Protein AF-A0AAD5R642-F1 (afdb_monomer_lite)

Foldseek 3Di:
DDPDVVNVVVVVCVVVVVDPCVPDDPVNDPVVVVVVVCVVVVVVVVVVPPVVVVVVVVVVVPDDPCDDPVNVVVVVVVVVVVVVVVVVVVVVVVVVCVVVPPVVVVVVVVVVVVVVVVVVVVVVVVVVVVVVVVVVVVVVVVVVVVVVVVVVVVVVVVVVVVVVVVVVVVD

Organism: Parelaphostrongylus tenuis (NCBI:txid148309)

Sequence (171 aa):
MDESLDDRLTALERMLGIDECSDVKSADFDVDGLMEKMKIVGLDRVMKIPLAKLKSLRSLNNKPETRSLSERLSTIEFCENLIRQRAEMLKEFEERMQVVLQTDKISIAAEQEAQLEALELDIQKGLDEWKRYTLELEEFKMEYFSIVASLQERVEEFDKMVTAIEHDSEA

Structure (mmCIF, N/CA/C/O backbone):
data_AF-A0AAD5R642-F1
#
_entry.id   AF-A0AAD5R642-F1
#
loop_
_atom_site.group_PDB
_atom_site.id
_atom_site.type_symbol
_atom_site.label_atom_id
_atom_site.label_alt_id
_atom_site.label_comp_id
_atom_site.label_asym_id
_atom_site.label_entity_id
_atom_site.label_seq_id
_atom_site.pdbx_PDB_ins_code
_atom_site.Cartn_x
_atom_site.Cartn_y
_atom_site.Cartn_z
_atom_site.occupancy
_atom_site.B_iso_or_equiv
_atom_site.auth_seq_id
_atom_site.auth_comp_id
_atom_site.auth_asym_id
_atom_site.auth_atom_id
_atom_site.pdbx_PDB_model_num
ATOM 1 N N . MET A 1 1 ? -65.324 -3.116 33.129 1.00 47.25 1 MET A N 1
ATOM 2 C CA . MET A 1 1 ? -65.424 -4.076 32.015 1.00 47.25 1 MET A CA 1
ATOM 3 C C . MET A 1 1 ? -64.572 -5.239 32.452 1.00 47.25 1 MET A C 1
ATOM 5 O O . MET A 1 1 ? -63.362 -5.191 32.288 1.00 47.25 1 MET A O 1
ATOM 9 N N . ASP A 1 2 ? -65.198 -6.146 33.193 1.00 45.84 2 ASP A N 1
ATOM 10 C CA . ASP A 1 2 ? -64.554 -7.328 33.747 1.00 45.84 2 ASP A CA 1
ATOM 11 C C . ASP A 1 2 ? -64.194 -8.247 32.578 1.00 45.84 2 ASP A C 1
ATOM 13 O O . ASP A 1 2 ? -65.066 -8.920 32.035 1.00 45.84 2 ASP A O 1
ATOM 17 N N . GLU A 1 3 ? -62.932 -8.226 32.140 1.00 56.44 3 GLU A N 1
ATOM 18 C CA . GLU A 1 3 ? -62.369 -9.372 31.420 1.00 56.44 3 GLU A CA 1
ATOM 19 C C . GLU A 1 3 ? -62.585 -10.574 32.334 1.00 56.44 3 GLU A C 1
ATOM 21 O O . GLU A 1 3 ? -62.080 -10.592 33.466 1.00 56.44 3 GLU A O 1
ATOM 26 N N . SER A 1 4 ? -63.443 -11.500 31.902 1.00 67.81 4 SER A N 1
ATOM 27 C CA . SER A 1 4 ? -63.901 -12.575 32.765 1.00 67.81 4 SER A CA 1
ATOM 28 C C . SER A 1 4 ? -62.682 -13.378 33.212 1.00 67.81 4 SER A C 1
ATOM 30 O O . SER A 1 4 ? -61.708 -13.537 32.472 1.00 67.81 4 SER A O 1
ATOM 32 N N . LEU A 1 5 ? -62.684 -13.839 34.463 1.00 72.19 5 LEU A N 1
ATOM 33 C CA . LEU A 1 5 ? -61.593 -14.666 34.984 1.00 72.19 5 LEU A CA 1
ATOM 34 C C . LEU A 1 5 ? -61.304 -15.858 34.060 1.00 72.19 5 LEU A C 1
ATOM 36 O O . LEU A 1 5 ? -60.142 -16.239 33.946 1.00 72.19 5 LEU A O 1
ATOM 40 N N . ASP A 1 6 ? -62.326 -16.346 33.355 1.00 69.88 6 ASP A N 1
ATOM 41 C CA . ASP A 1 6 ? -62.225 -17.390 32.338 1.00 69.88 6 ASP A CA 1
ATOM 42 C C . ASP A 1 6 ? -61.356 -16.973 31.147 1.00 69.88 6 ASP A C 1
ATOM 44 O O . ASP A 1 6 ? -60.484 -17.737 30.746 1.00 69.88 6 ASP A O 1
ATOM 48 N N . ASP A 1 7 ? -61.481 -15.750 30.626 1.00 77.94 7 ASP A N 1
ATOM 49 C CA . ASP A 1 7 ? -60.668 -15.285 29.490 1.00 77.94 7 ASP A CA 1
ATOM 50 C C . ASP A 1 7 ? -59.175 -15.227 29.849 1.00 77.94 7 ASP A C 1
ATOM 52 O O . ASP A 1 7 ? -58.299 -15.600 29.060 1.00 77.94 7 ASP A O 1
ATOM 56 N N . ARG A 1 8 ? -58.873 -14.805 31.084 1.00 79.19 8 ARG A N 1
ATOM 57 C CA . ARG A 1 8 ? -57.500 -14.783 31.614 1.00 79.19 8 ARG A CA 1
ATOM 58 C C . ARG A 1 8 ? -56.977 -16.185 31.913 1.00 79.19 8 ARG A C 1
ATOM 60 O O . ARG A 1 8 ? -55.787 -16.422 31.700 1.00 79.19 8 ARG A O 1
ATOM 67 N N . LEU A 1 9 ? -57.833 -17.090 32.390 1.00 75.00 9 LEU A N 1
ATOM 68 C CA . LEU A 1 9 ? -57.483 -18.492 32.623 1.00 75.00 9 LEU A CA 1
ATOM 69 C C . LEU A 1 9 ? -57.130 -19.176 31.296 1.00 75.00 9 LEU A C 1
ATOM 71 O O . LEU A 1 9 ? -56.033 -19.709 31.156 1.00 75.00 9 LEU A O 1
ATOM 75 N N . THR A 1 10 ? -57.983 -19.000 30.287 1.00 76.31 10 THR A N 1
ATOM 76 C CA . THR A 1 10 ? -57.832 -19.586 28.949 1.00 76.31 10 THR A CA 1
ATOM 77 C C . THR A 1 10 ? -56.564 -19.074 28.256 1.00 76.31 10 THR A C 1
ATOM 79 O O . THR A 1 10 ? -55.845 -19.818 27.587 1.00 76.31 10 THR A O 1
ATOM 82 N N . ALA A 1 11 ? -56.239 -17.786 28.421 1.00 78.75 11 ALA A N 1
ATOM 83 C CA . ALA A 1 11 ? -55.005 -17.208 27.892 1.00 78.75 11 ALA A CA 1
ATOM 84 C C . ALA A 1 11 ? -53.748 -17.784 28.570 1.00 78.75 11 ALA A C 1
ATOM 86 O O . ALA A 1 11 ? -52.735 -18.013 27.903 1.00 78.75 11 ALA A O 1
ATOM 87 N N . LEU A 1 12 ? -53.808 -18.033 29.881 1.00 75.12 12 LEU A N 1
ATOM 88 C CA . LEU A 1 12 ? -52.722 -18.659 30.638 1.00 75.12 12 LEU A CA 1
ATOM 89 C C . LEU A 1 12 ? -52.531 -20.130 30.258 1.00 75.12 12 LEU A C 1
ATOM 91 O O . LEU A 1 12 ? -51.395 -20.551 30.050 1.00 75.12 12 LEU A O 1
ATOM 95 N N . GLU A 1 13 ? -53.615 -20.887 30.121 1.00 73.81 13 GLU A N 1
ATOM 96 C CA . GLU A 1 13 ? -53.604 -22.305 29.734 1.00 73.81 13 GLU A CA 1
ATOM 97 C C . GLU A 1 13 ? -52.995 -22.493 28.342 1.00 73.81 13 GLU A C 1
ATOM 99 O O . GLU A 1 13 ? -52.078 -23.298 28.155 1.00 73.81 13 GLU A O 1
ATOM 104 N N . ARG A 1 14 ? -53.394 -21.634 27.397 1.00 73.12 14 ARG A N 1
ATOM 105 C CA . ARG A 1 14 ? -52.856 -21.614 26.034 1.00 73.12 14 ARG A CA 1
ATOM 106 C C . ARG A 1 14 ? -51.370 -21.237 25.991 1.00 73.12 14 ARG A C 1
ATOM 108 O O . ARG A 1 14 ? -50.623 -21.807 25.201 1.00 73.12 14 ARG A O 1
ATOM 115 N N . MET A 1 15 ? -50.915 -20.312 26.843 1.00 70.75 15 MET A N 1
ATOM 116 C CA . MET A 1 15 ? -49.487 -19.966 26.958 1.00 70.75 15 MET A CA 1
ATOM 117 C C . MET A 1 15 ? -48.647 -21.077 27.595 1.00 70.75 15 MET A C 1
ATOM 119 O O . MET A 1 15 ? -47.473 -21.221 27.263 1.00 70.75 15 MET A O 1
ATOM 123 N N . LEU A 1 16 ? -49.227 -21.849 28.514 1.00 63.19 16 LEU A N 1
ATOM 124 C CA . LEU A 1 16 ? -48.549 -22.948 29.203 1.00 63.19 16 LEU A CA 1
ATOM 125 C C . LEU A 1 16 ? -48.531 -24.249 28.385 1.00 63.19 16 LEU A C 1
ATOM 127 O O . LEU A 1 16 ? -47.942 -25.229 28.836 1.00 63.19 16 LEU A O 1
ATOM 131 N N . GLY A 1 17 ? -49.145 -24.262 27.195 1.00 54.50 17 GLY A N 1
ATOM 132 C CA . GLY A 1 17 ? -49.245 -25.457 26.353 1.00 54.50 17 GLY A CA 1
ATOM 133 C C . GLY A 1 17 ? -50.081 -26.564 26.994 1.00 54.50 17 GLY A C 1
ATOM 134 O O . GLY A 1 17 ? -49.928 -27.731 26.641 1.00 54.50 17 GLY A O 1
ATOM 135 N N . ILE A 1 18 ? -50.935 -26.199 27.955 1.00 61.19 18 ILE A N 1
ATOM 136 C CA . ILE A 1 18 ? -51.927 -27.091 28.538 1.00 61.19 18 ILE A CA 1
ATOM 137 C C . ILE A 1 18 ? -53.066 -27.100 27.526 1.00 61.19 18 ILE A C 1
ATOM 139 O O . ILE A 1 18 ? -53.999 -26.306 27.606 1.00 61.19 18 ILE A O 1
ATOM 143 N N . ASP A 1 19 ? -52.914 -27.937 26.501 1.00 53.22 19 ASP A N 1
ATOM 144 C CA . ASP A 1 19 ? -54.045 -28.346 25.678 1.00 53.22 19 ASP A CA 1
ATOM 145 C C . ASP A 1 19 ? -55.107 -28.914 26.627 1.00 53.22 19 ASP A C 1
ATOM 147 O O . ASP A 1 19 ? -54.746 -29.522 27.644 1.00 53.22 19 ASP A O 1
ATOM 151 N N . GLU A 1 20 ? -56.390 -28.678 26.353 1.00 53.00 20 GLU A N 1
ATOM 152 C CA . GLU A 1 20 ? -57.501 -29.211 27.146 1.00 53.00 20 GLU A CA 1
ATOM 153 C C . GLU A 1 20 ? -57.513 -30.744 27.024 1.00 53.00 20 GLU A C 1
ATOM 155 O O . GLU A 1 20 ? -58.340 -31.346 26.342 1.00 53.00 20 GLU A O 1
ATOM 160 N N . CYS A 1 21 ? -56.584 -31.405 27.714 1.00 48.03 21 CYS A N 1
ATOM 161 C CA . CYS A 1 21 ? -56.533 -32.834 27.959 1.00 48.03 21 CYS A CA 1
ATOM 162 C C . CYS A 1 21 ? -57.654 -33.182 28.946 1.00 48.03 21 CYS A C 1
ATOM 164 O O . CYS A 1 21 ? -57.422 -33.632 30.066 1.00 48.03 21 CYS A O 1
ATOM 166 N N . SER A 1 22 ? -58.888 -32.954 28.506 1.00 53.94 22 SER A N 1
ATOM 167 C CA . SER A 1 22 ? -60.134 -33.347 29.159 1.00 53.94 22 SER A CA 1
ATOM 168 C C . SER A 1 22 ? -60.291 -34.872 29.257 1.00 53.94 22 SER A C 1
ATOM 170 O O . SER A 1 22 ? -61.183 -35.353 29.954 1.00 53.94 22 SER A O 1
ATOM 172 N N . ASP A 1 23 ? -59.378 -35.631 28.643 1.00 52.12 23 ASP A N 1
ATOM 173 C CA . ASP A 1 23 ? -59.409 -37.091 28.599 1.00 52.12 23 ASP A CA 1
ATOM 174 C C . ASP A 1 23 ? -58.519 -37.793 29.634 1.00 52.12 23 ASP A C 1
ATOM 176 O O . ASP A 1 23 ? -58.642 -39.007 29.796 1.00 52.12 23 ASP A O 1
ATOM 180 N N . VAL A 1 24 ? -57.648 -37.083 30.361 1.00 54.59 24 VAL A N 1
ATOM 181 C CA . VAL A 1 24 ? -56.742 -37.744 31.317 1.00 54.59 24 VAL A CA 1
ATOM 182 C C . VAL A 1 24 ? -57.423 -37.857 32.676 1.00 54.59 24 VAL A C 1
ATOM 184 O O . VAL A 1 24 ? -57.554 -36.888 33.428 1.00 54.59 24 VAL A O 1
ATOM 187 N N . LYS A 1 25 ? -57.872 -39.065 33.009 1.00 59.00 25 LYS A N 1
ATOM 188 C CA . LYS A 1 25 ? -58.449 -39.369 34.319 1.00 59.00 25 LYS A CA 1
ATOM 189 C C . LYS A 1 25 ? -57.316 -39.473 35.334 1.00 59.00 25 LYS A C 1
ATOM 191 O O . LYS A 1 25 ? -56.201 -39.869 35.018 1.00 59.00 25 LYS A O 1
ATOM 196 N N . SER A 1 26 ? -57.603 -39.202 36.605 1.00 57.19 26 SER A N 1
ATOM 197 C CA . SER A 1 26 ? -56.633 -39.401 37.696 1.00 57.19 26 SER A CA 1
ATOM 198 C C . SER A 1 26 ? -56.096 -40.839 37.789 1.00 57.19 26 SER A C 1
ATOM 200 O O . SER A 1 26 ? -55.039 -41.051 38.371 1.00 57.19 26 SER A O 1
ATOM 202 N N . ALA A 1 27 ? -56.798 -41.808 37.191 1.00 62.00 27 ALA A N 1
ATOM 203 C CA . ALA A 1 27 ? -56.370 -43.199 37.059 1.00 62.00 27 ALA A CA 1
ATOM 204 C C . ALA A 1 27 ? -55.251 -43.422 36.021 1.00 62.00 27 ALA A C 1
ATOM 206 O O . ALA A 1 27 ? -54.577 -44.445 36.084 1.00 62.00 27 ALA A O 1
ATOM 207 N N . ASP A 1 28 ? -55.042 -42.484 35.094 1.00 63.75 28 ASP A N 1
ATOM 208 C CA . ASP A 1 28 ? -54.000 -42.570 34.062 1.00 63.75 28 ASP A CA 1
ATOM 209 C C . ASP A 1 28 ? -52.634 -42.086 34.582 1.00 63.75 28 ASP A C 1
ATOM 211 O O . ASP A 1 28 ? -51.596 -42.310 33.956 1.00 63.75 28 ASP A O 1
ATOM 215 N N . PHE A 1 29 ? -52.613 -41.442 35.755 1.00 60.94 29 PHE A N 1
ATOM 216 C CA . PHE A 1 29 ? -51.392 -41.039 36.441 1.00 60.94 29 PHE A CA 1
ATOM 217 C C . PHE A 1 29 ? -50.947 -42.131 37.418 1.00 60.94 29 PHE A C 1
ATOM 219 O O . PHE A 1 29 ? -51.470 -42.249 38.525 1.00 60.94 29 PHE A O 1
ATOM 226 N N . ASP A 1 30 ? -49.923 -42.893 37.036 1.00 72.44 30 ASP A N 1
ATOM 227 C CA . ASP A 1 30 ? -49.215 -43.811 37.934 1.00 72.44 30 ASP A CA 1
ATOM 228 C C . ASP A 1 30 ? -48.316 -43.023 38.907 1.00 72.44 30 ASP A C 1
ATOM 230 O O . ASP A 1 30 ? -47.097 -42.896 38.742 1.00 72.44 30 ASP A O 1
ATOM 234 N N . VAL A 1 31 ? -48.958 -42.408 39.904 1.00 69.31 31 VAL A N 1
ATOM 235 C CA . VAL A 1 31 ? -48.299 -41.607 40.945 1.00 69.31 31 VAL A CA 1
ATOM 236 C C . VAL A 1 31 ? -47.345 -42.473 41.770 1.00 69.31 31 VAL A C 1
ATOM 238 O O . VAL A 1 31 ? -46.264 -42.009 42.139 1.00 69.31 31 VAL A O 1
ATOM 241 N N . ASP A 1 32 ? -47.697 -43.738 42.002 1.00 72.69 32 ASP A N 1
ATOM 242 C CA . ASP A 1 32 ? -46.869 -44.682 42.749 1.00 72.69 32 ASP A CA 1
ATOM 243 C C . ASP A 1 32 ? -45.603 -45.054 41.964 1.00 72.69 32 ASP A C 1
ATOM 245 O O . ASP A 1 32 ? -44.499 -44.976 42.509 1.00 72.69 32 ASP A O 1
ATOM 249 N N . GLY A 1 33 ? -45.715 -45.336 40.663 1.00 76.31 33 GLY A N 1
ATOM 250 C CA . GLY A 1 33 ? -44.565 -45.580 39.790 1.00 76.31 33 GLY A CA 1
ATOM 251 C C . GLY A 1 33 ? -43.668 -44.354 39.606 1.00 76.31 33 GLY A C 1
ATOM 252 O O . GLY A 1 33 ? -42.440 -44.482 39.528 1.00 76.31 33 GLY A O 1
ATOM 253 N N . LEU A 1 34 ? -44.239 -43.144 39.597 1.00 72.94 34 LEU A N 1
ATOM 254 C CA . LEU A 1 34 ? -43.462 -41.904 39.614 1.00 72.94 34 LEU A CA 1
ATOM 255 C C . LEU A 1 34 ? -42.723 -41.726 40.949 1.00 72.94 34 LEU A C 1
ATOM 257 O O . LEU A 1 34 ? -41.539 -41.381 40.948 1.00 72.94 34 LEU A O 1
ATOM 261 N N . MET A 1 35 ? -43.376 -42.006 42.081 1.00 69.69 35 MET A N 1
ATOM 262 C CA . MET A 1 35 ? -42.735 -41.969 43.397 1.00 69.69 35 MET A CA 1
ATOM 263 C C . MET A 1 35 ? -41.597 -42.988 43.515 1.00 69.69 35 MET A C 1
ATOM 265 O O . MET A 1 35 ? -40.536 -42.648 44.042 1.00 69.69 35 MET A O 1
ATOM 269 N N . GLU A 1 36 ? -41.783 -44.206 43.007 1.00 77.44 36 GLU A N 1
ATOM 270 C CA . GLU A 1 36 ? -40.758 -45.254 42.974 1.00 77.44 36 GLU A CA 1
ATOM 271 C C . GLU A 1 36 ? -39.536 -44.784 42.166 1.00 77.44 36 GLU A C 1
ATOM 273 O O . GLU A 1 36 ? -38.404 -44.806 42.655 1.00 77.44 36 GLU A O 1
ATOM 278 N N . LYS A 1 37 ? -39.761 -44.241 40.960 1.00 77.06 37 LYS A N 1
ATOM 279 C CA . LYS A 1 37 ? -38.696 -43.685 40.108 1.00 77.06 37 LYS A CA 1
ATOM 280 C C . LYS A 1 37 ? -37.971 -42.520 40.776 1.00 77.06 37 LYS A C 1
ATOM 282 O O . LYS A 1 37 ? -36.744 -42.459 40.736 1.00 77.06 37 LYS A O 1
ATOM 287 N N . MET A 1 38 ? -38.691 -41.612 41.432 1.00 72.00 38 MET A N 1
ATOM 288 C CA . MET A 1 38 ? -38.074 -40.486 42.140 1.00 72.00 38 MET A CA 1
ATOM 289 C C . MET A 1 38 ? -37.257 -40.941 43.358 1.00 72.00 38 MET A C 1
ATOM 291 O O . MET A 1 38 ? -36.200 -40.363 43.625 1.00 72.00 38 MET A O 1
ATOM 295 N N . LYS A 1 39 ? -37.678 -42.002 44.063 1.00 75.38 39 LYS A N 1
ATOM 296 C CA . LYS A 1 39 ? -36.875 -42.633 45.124 1.00 75.38 39 LYS A CA 1
ATOM 297 C C . LYS A 1 39 ? -35.599 -43.264 44.570 1.00 75.38 39 LYS A C 1
ATOM 299 O O . LYS A 1 39 ? -34.534 -43.034 45.140 1.00 75.38 39 LYS A O 1
ATOM 304 N N . ILE A 1 40 ? -35.684 -43.985 43.448 1.00 77.75 40 ILE A N 1
ATOM 305 C CA . ILE A 1 40 ? -34.527 -44.603 42.775 1.00 77.75 40 ILE A CA 1
ATOM 306 C C . ILE A 1 40 ? -33.496 -43.544 42.354 1.00 77.75 40 ILE A C 1
ATOM 308 O O . ILE A 1 40 ? -32.298 -43.748 42.520 1.00 77.75 40 ILE A O 1
ATOM 312 N N . VAL A 1 41 ? -33.951 -42.382 41.876 1.00 78.94 41 VAL A N 1
ATOM 313 C CA . VAL A 1 41 ? -33.083 -41.262 41.457 1.00 78.94 41 VAL A CA 1
ATOM 314 C C . VAL A 1 41 ? -32.543 -40.454 42.659 1.00 78.94 41 VAL A C 1
ATOM 316 O O . VAL A 1 41 ? -31.819 -39.476 42.495 1.00 78.94 41 VAL A O 1
ATOM 319 N N . GLY A 1 42 ? -32.851 -40.857 43.899 1.00 72.69 42 GLY A N 1
ATOM 320 C CA . GLY A 1 42 ? -32.342 -40.212 45.115 1.00 72.69 42 GLY A CA 1
ATOM 321 C C . GLY A 1 42 ? -33.046 -38.897 45.473 1.00 72.69 42 GLY A C 1
ATOM 322 O O . GLY A 1 42 ? -32.587 -38.165 46.353 1.00 72.69 42 GLY A O 1
ATOM 323 N N . LEU A 1 43 ? -34.187 -38.602 44.840 1.00 69.62 43 LEU A N 1
ATOM 324 C CA . LEU A 1 43 ? -34.988 -37.393 45.074 1.00 69.62 43 LEU A CA 1
ATOM 325 C C . LEU A 1 43 ? -35.942 -37.521 46.274 1.00 69.62 43 LEU A C 1
ATOM 327 O O . LEU A 1 43 ? -36.724 -36.612 46.545 1.00 69.62 43 LEU A O 1
ATOM 331 N N . ASP A 1 44 ? -35.836 -38.597 47.058 1.00 67.44 44 ASP A N 1
ATOM 332 C CA . ASP A 1 44 ? -36.633 -38.834 48.273 1.00 67.44 44 ASP A CA 1
ATOM 333 C C . ASP A 1 44 ? -36.527 -37.677 49.291 1.00 67.44 44 ASP A C 1
ATOM 335 O O . ASP A 1 44 ? -37.478 -37.345 50.000 1.00 67.44 44 ASP A O 1
ATOM 339 N N . ARG A 1 45 ? -35.381 -36.979 49.322 1.00 66.38 45 ARG A N 1
ATOM 340 C CA . ARG A 1 45 ? -35.202 -35.778 50.155 1.00 66.38 45 ARG A CA 1
ATOM 341 C C . ARG A 1 45 ? -36.056 -34.595 49.709 1.00 66.38 45 ARG A C 1
ATOM 343 O O . ARG A 1 45 ? -36.469 -33.833 50.575 1.00 66.38 45 ARG A O 1
ATOM 350 N N . VAL A 1 46 ? -36.326 -34.443 48.411 1.00 65.75 46 VAL A N 1
ATOM 351 C CA . VAL A 1 46 ? -37.124 -33.332 47.860 1.00 65.75 46 VAL A CA 1
ATOM 352 C C . VAL A 1 46 ? -38.584 -33.456 48.302 1.00 65.75 46 VAL A C 1
ATOM 354 O O . VAL A 1 46 ? -39.184 -32.465 48.709 1.00 65.75 46 VAL A O 1
ATOM 357 N N . MET A 1 47 ? -39.112 -34.683 48.352 1.00 64.50 47 MET A N 1
ATOM 358 C CA . MET A 1 47 ? -40.472 -34.974 48.832 1.00 64.50 47 MET A CA 1
ATOM 359 C C . MET A 1 47 ? -40.639 -34.801 50.349 1.00 64.50 47 MET A C 1
ATOM 361 O O . MET A 1 47 ? -41.747 -34.612 50.843 1.00 64.50 47 MET A O 1
ATOM 365 N N . LYS A 1 48 ? -39.535 -34.834 51.104 1.00 72.94 48 LYS A N 1
ATOM 366 C CA . LYS A 1 48 ? -39.515 -34.611 52.558 1.00 72.94 48 LYS A CA 1
ATOM 367 C C . LYS A 1 48 ? -39.384 -33.141 52.941 1.00 72.94 48 LYS A C 1
ATOM 369 O O . LYS A 1 48 ? -39.412 -32.834 54.134 1.00 72.94 48 LYS A O 1
ATOM 374 N N . ILE A 1 49 ? -39.216 -32.228 51.980 1.00 70.19 49 ILE A N 1
ATOM 375 C CA . ILE A 1 49 ? -39.138 -30.795 52.270 1.00 70.19 49 ILE A CA 1
ATOM 376 C C . ILE A 1 49 ? -40.548 -30.312 52.626 1.00 70.19 49 ILE A C 1
ATOM 378 O O . ILE A 1 49 ? -41.423 -30.289 51.761 1.00 70.19 49 ILE A O 1
ATOM 382 N N . PRO A 1 50 ? -40.801 -29.879 53.875 1.00 75.69 50 PRO A N 1
ATOM 383 C CA . PRO A 1 50 ? -42.111 -29.372 54.242 1.00 75.69 50 PRO A CA 1
ATOM 384 C C . PRO A 1 50 ? -42.451 -28.154 53.382 1.00 75.69 50 PRO A C 1
ATOM 386 O O . PRO A 1 50 ? -41.651 -27.218 53.287 1.00 75.69 50 PRO A O 1
ATOM 389 N N . LEU A 1 51 ? -43.659 -28.121 52.815 1.00 67.62 51 LEU A N 1
ATOM 390 C CA . LEU A 1 51 ? -44.142 -27.002 51.992 1.00 67.62 51 LEU A CA 1
ATOM 391 C C . LEU A 1 51 ? -44.032 -25.647 52.715 1.00 67.62 51 LEU A C 1
ATOM 393 O O . LEU A 1 51 ? -43.814 -24.616 52.081 1.00 67.62 51 LEU A O 1
ATOM 397 N N . ALA A 1 52 ? -44.106 -25.644 54.049 1.00 72.19 52 ALA A N 1
ATOM 398 C CA . ALA A 1 52 ? -43.856 -24.468 54.880 1.00 72.19 52 ALA A CA 1
ATOM 399 C C . ALA A 1 52 ? -42.433 -23.894 54.704 1.00 72.19 52 ALA A C 1
ATOM 401 O O . ALA A 1 52 ? -42.271 -22.677 54.606 1.00 72.19 52 ALA A O 1
ATOM 402 N N . LYS A 1 53 ? -41.405 -24.750 54.590 1.00 70.38 53 LYS A N 1
ATOM 403 C CA . LYS A 1 53 ? -40.016 -24.322 54.350 1.00 70.38 53 LYS A CA 1
ATOM 404 C C . LYS A 1 53 ? -39.838 -23.767 52.935 1.00 70.38 53 LYS A C 1
ATOM 406 O O . LYS A 1 53 ? -39.210 -22.725 52.769 1.00 70.38 53 LYS A O 1
ATOM 411 N N . LEU A 1 54 ? -40.472 -24.376 51.932 1.00 68.94 54 LEU A N 1
ATOM 412 C CA . LEU A 1 54 ? -40.487 -23.845 50.560 1.00 68.94 54 LEU A CA 1
ATOM 413 C C . LEU A 1 54 ? -41.179 -22.475 50.475 1.00 68.94 54 LEU A C 1
ATOM 415 O O . LEU A 1 54 ? -40.668 -21.561 49.828 1.00 68.94 54 LEU A O 1
ATOM 419 N N . LYS A 1 55 ? -42.294 -22.284 51.193 1.00 70.56 55 LYS A N 1
ATOM 420 C CA . LYS A 1 55 ? -42.957 -20.973 51.300 1.00 70.56 55 LYS A CA 1
ATOM 421 C C . LYS A 1 55 ? -42.072 -19.926 51.987 1.00 70.56 55 LYS A C 1
ATOM 423 O O . LYS A 1 55 ? -42.044 -18.783 51.537 1.00 70.56 55 LYS A O 1
ATOM 428 N N . SER A 1 56 ? -41.299 -20.304 53.010 1.00 67.06 56 SER A N 1
ATOM 429 C CA . SER A 1 56 ? -40.342 -19.383 53.645 1.00 67.06 56 SER A CA 1
ATOM 430 C C . SER A 1 56 ? -39.179 -18.983 52.723 1.00 67.06 56 SER A C 1
ATOM 432 O O . SER A 1 56 ? -38.747 -17.834 52.763 1.00 67.06 56 SER A O 1
ATOM 434 N N . LEU A 1 57 ? -38.736 -19.862 51.817 1.00 65.25 57 LEU A N 1
ATOM 435 C CA . LEU A 1 57 ? -37.705 -19.535 50.821 1.00 65.25 57 LEU A CA 1
ATOM 436 C C . LEU A 1 57 ? -38.193 -18.501 49.796 1.00 65.25 57 LEU A C 1
ATOM 438 O O . LEU A 1 57 ? -37.456 -17.578 49.454 1.00 65.25 57 LEU A O 1
ATOM 442 N N . ARG A 1 58 ? -39.464 -18.572 49.378 1.00 61.56 58 ARG A N 1
ATOM 443 C CA . ARG A 1 58 ? -40.077 -17.549 48.508 1.00 61.56 58 ARG A CA 1
ATOM 444 C C . ARG A 1 58 ? -40.046 -16.154 49.150 1.00 61.56 58 ARG A C 1
ATOM 446 O O . ARG A 1 58 ? -39.868 -15.164 48.451 1.00 61.56 58 ARG A O 1
ATOM 453 N N . SER A 1 59 ? -40.162 -16.072 50.478 1.00 61.50 59 SER A N 1
ATOM 454 C CA . SER A 1 59 ? -40.075 -14.800 51.210 1.00 61.50 59 SER A CA 1
ATOM 455 C C . SER A 1 59 ? -38.654 -14.228 51.316 1.00 61.50 59 SER A C 1
ATOM 457 O O . SER A 1 59 ? -38.506 -13.044 51.607 1.00 61.50 59 SER A O 1
ATOM 459 N N . LEU A 1 60 ? -37.615 -15.037 51.073 1.00 60.03 60 LEU A N 1
ATOM 460 C CA . LEU A 1 60 ? -36.219 -14.587 51.043 1.00 60.03 60 LEU A CA 1
ATOM 461 C C . LEU A 1 60 ? -35.842 -14.002 49.680 1.00 60.03 60 LEU A C 1
ATOM 463 O O . LEU A 1 60 ? -35.160 -12.987 49.637 1.00 60.03 60 LEU A O 1
ATOM 467 N N . ASN A 1 61 ? -36.349 -14.580 48.587 1.00 58.50 61 ASN A N 1
ATOM 468 C CA . ASN A 1 61 ? -36.068 -14.104 47.227 1.00 58.50 61 ASN A CA 1
ATOM 469 C C . ASN A 1 61 ? -36.734 -12.749 46.905 1.00 58.50 61 ASN A C 1
ATOM 471 O O . ASN A 1 61 ? -36.309 -12.044 45.999 1.00 58.50 61 ASN A O 1
ATOM 475 N N . ASN A 1 62 ? -37.776 -12.383 47.660 1.00 59.69 62 ASN A N 1
ATOM 476 C CA . ASN A 1 62 ? -38.517 -11.127 47.496 1.00 59.69 62 ASN A CA 1
ATOM 477 C C . ASN A 1 62 ? -38.042 -10.009 48.440 1.00 59.69 62 ASN A C 1
ATOM 479 O O . ASN A 1 62 ? -38.640 -8.932 48.456 1.00 59.69 62 ASN A O 1
ATOM 483 N N . LYS A 1 63 ? -37.012 -10.245 49.264 1.00 58.47 63 LYS A N 1
ATOM 484 C CA . LYS A 1 63 ? -36.418 -9.176 50.071 1.00 58.47 63 LYS A CA 1
ATOM 485 C C . LYS A 1 63 ? -35.411 -8.421 49.201 1.00 58.47 63 LYS A C 1
ATOM 487 O O . LYS A 1 63 ? -34.524 -9.068 48.649 1.00 58.47 63 LYS A O 1
ATOM 492 N N . PRO A 1 64 ? -35.508 -7.084 49.078 1.00 61.72 64 PRO A N 1
ATOM 493 C CA . PRO A 1 64 ? -34.442 -6.318 48.445 1.00 61.72 64 PRO A CA 1
ATOM 494 C C . PRO A 1 64 ? -33.144 -6.599 49.203 1.00 61.72 64 PRO A C 1
ATOM 496 O O . PRO A 1 64 ? -33.170 -6.644 50.435 1.00 61.72 64 PRO A O 1
ATOM 499 N N . GLU A 1 65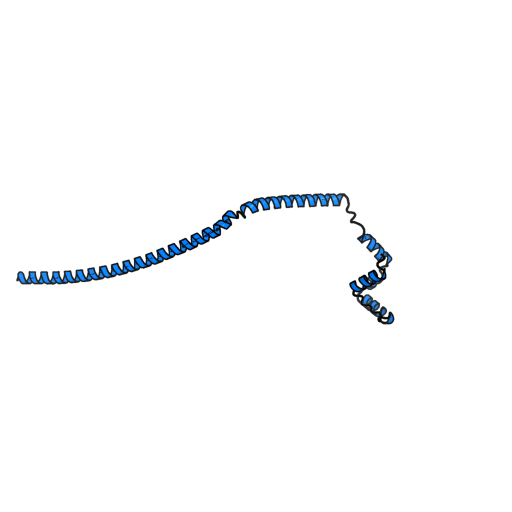 ? -32.035 -6.810 48.488 1.00 62.78 65 GLU A N 1
ATOM 500 C CA . GLU A 1 65 ? -30.722 -7.003 49.108 1.00 62.78 65 GLU A CA 1
ATOM 501 C C . GLU A 1 65 ? -30.471 -5.867 50.109 1.00 62.78 65 GLU A C 1
ATOM 503 O O . GLU A 1 65 ? -30.207 -4.713 49.748 1.00 62.78 65 GLU A O 1
ATOM 508 N N . THR A 1 66 ? -30.574 -6.181 51.398 1.00 62.25 66 THR A N 1
ATOM 509 C CA . THR A 1 66 ? -30.209 -5.273 52.480 1.00 62.25 66 THR A CA 1
ATOM 510 C C . THR A 1 66 ? -28.693 -5.264 52.578 1.00 62.25 66 THR A C 1
ATOM 512 O O . THR A 1 66 ? -28.121 -5.792 53.526 1.00 62.25 66 THR A O 1
ATOM 515 N N . ARG A 1 67 ? -28.040 -4.703 51.555 1.00 64.25 67 ARG A N 1
ATOM 516 C CA . ARG A 1 67 ? -26.621 -4.360 51.619 1.00 64.25 67 ARG A CA 1
ATOM 517 C C . ARG A 1 67 ? -26.432 -3.357 52.740 1.00 64.25 67 ARG A C 1
ATOM 519 O O . ARG A 1 67 ? -27.221 -2.410 52.857 1.00 64.25 67 ARG A O 1
ATOM 526 N N . SER A 1 68 ? -25.409 -3.569 53.552 1.00 80.31 68 SER A N 1
ATOM 527 C CA . SER A 1 68 ? -25.072 -2.632 54.615 1.00 80.31 68 SER A CA 1
ATOM 528 C C . SER A 1 68 ? -24.719 -1.263 54.016 1.00 80.31 68 SER A C 1
ATOM 530 O O . SER A 1 68 ? -24.320 -1.146 52.855 1.00 80.31 68 SER A O 1
ATOM 532 N N . LEU A 1 69 ? -24.869 -0.195 54.803 1.00 83.00 69 LEU A N 1
ATOM 533 C CA . LEU A 1 69 ? -24.523 1.164 54.363 1.00 83.00 69 LEU A CA 1
ATOM 534 C C . LEU A 1 69 ? -23.047 1.251 53.922 1.00 83.00 69 LEU A C 1
ATOM 536 O O . LEU A 1 69 ? -22.735 1.925 52.946 1.00 83.00 69 LEU A O 1
ATOM 540 N N . SER A 1 70 ? -22.170 0.489 54.583 1.00 86.69 70 SER A N 1
ATOM 541 C CA . SER A 1 70 ? -20.747 0.374 54.248 1.00 86.69 70 SER A CA 1
ATOM 542 C C . SER A 1 70 ? -20.505 -0.288 52.886 1.00 86.69 70 SER A C 1
ATOM 544 O O . SER A 1 70 ? -19.719 0.232 52.101 1.00 86.69 70 SER A O 1
ATOM 546 N N . GLU A 1 71 ? -21.217 -1.370 52.557 1.00 85.00 71 GLU A N 1
ATOM 547 C CA . GLU A 1 71 ? -21.113 -2.031 51.243 1.00 85.00 71 GLU A CA 1
ATOM 548 C C . GLU A 1 71 ? -21.644 -1.155 50.104 1.00 85.00 71 GLU A C 1
ATOM 550 O O . GLU A 1 71 ? -21.149 -1.199 48.978 1.00 85.00 71 GLU A O 1
ATOM 555 N N . ARG A 1 72 ? -22.672 -0.345 50.377 1.00 85.75 72 ARG A N 1
ATOM 556 C CA . ARG A 1 72 ? -23.184 0.616 49.393 1.00 85.75 72 ARG A CA 1
ATOM 557 C C . ARG A 1 72 ? -22.168 1.721 49.127 1.00 85.75 72 ARG A C 1
ATOM 559 O O . ARG A 1 72 ? -21.947 2.045 47.966 1.00 85.75 72 ARG A O 1
ATOM 566 N N . LEU A 1 73 ? -21.534 2.252 50.173 1.00 89.69 73 LEU A N 1
ATOM 567 C CA . LEU A 1 73 ? -20.482 3.262 50.043 1.00 89.69 73 LEU A CA 1
ATOM 568 C C . LEU A 1 73 ? -19.271 2.723 49.272 1.00 89.69 73 LEU A C 1
ATOM 570 O O . LEU A 1 73 ? -18.846 3.362 48.315 1.00 89.69 73 LEU A O 1
ATOM 574 N N . SER A 1 74 ? -18.796 1.514 49.586 1.00 90.50 74 SER A N 1
ATOM 575 C CA . SER A 1 74 ? -17.674 0.910 48.853 1.00 90.50 74 SER A CA 1
ATOM 576 C C . SER A 1 74 ? -18.007 0.632 47.383 1.00 90.50 74 SER A C 1
ATOM 578 O O . SER A 1 74 ? -17.165 0.812 46.505 1.00 90.50 74 SER A O 1
ATOM 580 N N . THR A 1 75 ? -19.253 0.245 47.086 1.00 89.56 75 THR A N 1
ATOM 581 C CA . THR A 1 75 ? -19.717 0.079 45.700 1.00 89.56 75 THR A CA 1
ATOM 582 C C . THR A 1 75 ? -19.728 1.418 44.959 1.00 89.56 75 THR A C 1
ATOM 584 O O . THR A 1 75 ? -19.331 1.474 43.798 1.00 89.56 75 THR A O 1
ATOM 587 N N . ILE A 1 76 ? -20.158 2.499 45.616 1.00 91.62 76 ILE A N 1
ATOM 588 C CA . ILE A 1 76 ? -20.174 3.844 45.025 1.00 91.62 76 ILE A CA 1
ATOM 589 C C . ILE A 1 76 ? -18.750 4.317 44.726 1.00 91.62 76 ILE A C 1
ATOM 591 O O . ILE A 1 76 ? -18.500 4.751 43.607 1.00 91.62 76 ILE A O 1
ATOM 595 N N . GLU A 1 77 ? -17.812 4.167 45.663 1.00 94.19 77 GLU A N 1
ATOM 596 C CA . GLU A 1 77 ? -16.398 4.520 45.460 1.00 94.19 77 GLU A CA 1
ATOM 597 C C . GLU A 1 77 ? -15.765 3.712 44.317 1.00 94.19 77 GLU A C 1
ATOM 599 O O . GLU A 1 77 ? -15.040 4.248 43.475 1.00 94.19 77 GLU A O 1
ATOM 604 N N . PHE A 1 78 ? -16.074 2.414 44.233 1.00 94.94 78 PHE A N 1
ATOM 605 C CA . PHE A 1 78 ? -15.639 1.576 43.118 1.00 94.94 78 PHE A CA 1
ATOM 606 C C . PHE A 1 78 ? -16.195 2.077 41.778 1.00 94.94 78 PHE A C 1
ATOM 608 O O . PHE A 1 78 ? -15.448 2.225 40.808 1.00 94.94 78 PHE A O 1
ATOM 615 N N . CYS A 1 79 ? -17.496 2.369 41.718 1.00 95.38 79 CYS A N 1
ATOM 616 C CA . CYS A 1 79 ? -18.134 2.896 40.516 1.00 95.38 79 CYS A CA 1
ATOM 617 C C . CYS A 1 79 ? -17.587 4.275 40.127 1.00 95.38 79 CYS A C 1
ATOM 619 O O . CYS A 1 79 ? -17.377 4.524 38.943 1.00 95.38 79 CYS A O 1
ATOM 621 N N . GLU A 1 80 ? -17.314 5.151 41.093 1.00 96.12 80 GLU A N 1
ATOM 622 C CA . GLU A 1 80 ? -16.702 6.460 40.863 1.00 96.12 80 GLU A CA 1
ATOM 623 C C . GLU A 1 80 ? -15.318 6.319 40.220 1.00 96.12 80 GLU A C 1
ATOM 625 O O . GLU A 1 80 ? -15.039 6.946 39.196 1.00 96.12 80 GLU A O 1
ATOM 630 N N . ASN A 1 81 ? -14.472 5.441 40.766 1.00 96.19 81 ASN A N 1
ATOM 631 C CA . ASN A 1 81 ? -13.151 5.165 40.206 1.00 96.19 81 ASN A CA 1
ATOM 632 C C . ASN A 1 81 ? -13.242 4.605 38.783 1.00 96.19 81 ASN A C 1
ATOM 634 O O . ASN A 1 81 ? -12.489 5.027 37.904 1.00 96.19 81 ASN A O 1
ATOM 638 N N . LEU A 1 82 ? -14.200 3.710 38.531 1.00 96.44 82 LEU A N 1
ATOM 639 C CA . LEU A 1 82 ? -14.433 3.157 37.200 1.00 96.44 82 LEU A CA 1
ATOM 640 C C . LEU A 1 82 ? -14.886 4.235 36.202 1.00 96.44 82 LEU A C 1
ATOM 642 O O . LEU A 1 82 ? -14.431 4.249 35.059 1.00 96.44 82 LEU A O 1
ATOM 646 N N . ILE A 1 83 ? -15.771 5.144 36.621 1.00 97.12 83 ILE A N 1
ATOM 647 C CA . ILE A 1 83 ? -16.227 6.267 35.792 1.00 97.12 83 ILE A CA 1
ATOM 648 C C . ILE A 1 83 ? 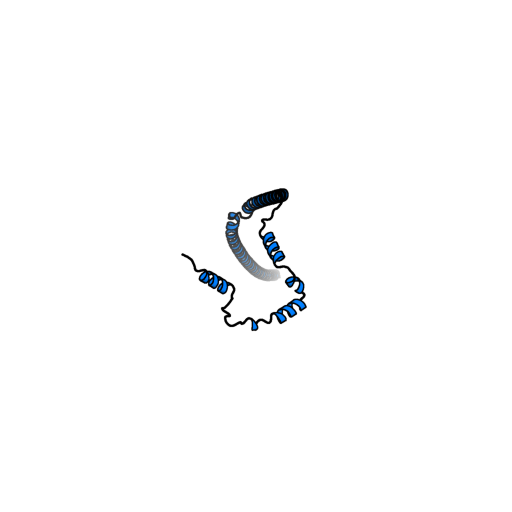-15.057 7.201 35.478 1.00 97.12 83 ILE A C 1
ATOM 650 O O . ILE A 1 83 ? -14.897 7.592 34.324 1.00 97.12 83 ILE A O 1
ATOM 654 N N . ARG A 1 84 ? -14.208 7.508 36.466 1.00 96.88 84 ARG A N 1
ATOM 655 C CA . ARG A 1 84 ? -13.020 8.351 36.279 1.00 96.88 84 ARG A CA 1
ATOM 656 C C . ARG A 1 84 ? -12.049 7.746 35.263 1.00 96.88 84 ARG A C 1
ATOM 658 O O . ARG A 1 84 ? -11.684 8.425 34.309 1.00 96.88 84 ARG A O 1
ATOM 665 N N . GLN A 1 85 ? -11.723 6.459 35.401 1.00 96.75 85 GLN A N 1
ATOM 666 C CA . GLN A 1 85 ? -10.866 5.750 34.440 1.00 96.75 85 GLN A CA 1
ATOM 667 C C . GLN A 1 85 ? -11.465 5.741 33.029 1.00 96.75 85 GLN A C 1
ATOM 669 O O . GLN A 1 85 ? -10.766 5.959 32.043 1.00 96.75 85 GLN A O 1
ATOM 674 N N . ARG A 1 86 ? -12.778 5.512 32.908 1.00 96.25 86 ARG A N 1
ATOM 675 C CA . ARG A 1 86 ? -13.462 5.547 31.607 1.00 96.25 86 ARG A CA 1
ATOM 676 C C . ARG A 1 86 ? -13.453 6.939 30.982 1.00 96.25 86 ARG A C 1
ATOM 678 O O . ARG A 1 86 ? -13.295 7.038 29.770 1.00 96.25 86 ARG A O 1
ATOM 685 N N . ALA A 1 87 ? -13.599 7.991 31.783 1.00 96.38 87 ALA A N 1
ATOM 686 C CA . ALA A 1 87 ? -13.524 9.366 31.305 1.00 96.38 87 ALA A CA 1
ATOM 687 C C . ALA A 1 87 ? -12.120 9.715 30.784 1.00 96.38 87 ALA A C 1
ATOM 689 O O . ALA A 1 87 ? -12.008 10.336 29.730 1.00 96.38 87 ALA A O 1
ATOM 690 N N . GLU A 1 88 ? -11.059 9.269 31.464 1.00 96.38 88 GLU A N 1
ATOM 691 C CA . GLU A 1 88 ? -9.677 9.425 30.983 1.00 96.38 88 GLU A CA 1
ATOM 692 C C . GLU A 1 88 ? -9.448 8.690 29.659 1.00 96.38 88 GLU A C 1
ATOM 694 O O . GLU A 1 88 ? -8.968 9.295 28.703 1.00 96.38 88 GLU A O 1
ATOM 699 N N . MET A 1 89 ? -9.875 7.427 29.551 1.00 95.88 89 MET A N 1
ATOM 700 C CA . MET A 1 89 ? -9.753 6.666 28.299 1.00 95.88 89 MET A CA 1
ATOM 701 C C . MET A 1 89 ? -10.522 7.307 27.138 1.00 95.88 89 MET A C 1
ATOM 703 O O . MET A 1 89 ? -10.029 7.323 26.014 1.00 95.88 89 MET A O 1
ATOM 707 N N . LEU A 1 90 ? -11.720 7.845 27.391 1.00 95.38 90 LEU A N 1
ATOM 708 C CA . LEU A 1 90 ? -12.496 8.558 26.371 1.00 95.38 90 LEU A CA 1
ATOM 709 C C . LEU A 1 90 ? -11.800 9.844 25.924 1.00 95.38 90 LEU A C 1
ATOM 711 O O . LEU A 1 90 ? -11.814 10.161 24.738 1.00 95.38 90 LEU A O 1
ATOM 715 N N . LYS A 1 91 ? -11.161 10.557 26.854 1.00 94.69 91 LYS A N 1
ATOM 716 C CA . LYS A 1 91 ? -10.380 11.750 26.532 1.00 94.69 91 LYS A CA 1
ATOM 717 C C . LYS A 1 91 ? -9.176 11.408 25.650 1.00 94.69 91 LYS A C 1
ATOM 719 O O . LYS A 1 91 ? -8.984 12.048 24.623 1.00 94.69 91 LYS A O 1
ATOM 724 N N . GLU A 1 92 ? -8.413 10.372 26.002 1.00 91.50 92 GLU A N 1
ATOM 725 C CA . GLU A 1 92 ? -7.297 9.899 25.170 1.00 91.50 92 GLU A CA 1
ATOM 726 C C . GLU A 1 92 ? -7.763 9.421 23.791 1.00 91.50 92 GLU A C 1
ATOM 728 O O . GLU A 1 92 ? -7.081 9.643 22.788 1.00 91.50 92 GLU A O 1
ATOM 733 N N . PHE A 1 93 ? -8.913 8.744 23.733 1.00 90.31 93 PHE A N 1
ATOM 734 C CA . PHE A 1 93 ? -9.497 8.293 22.478 1.00 90.31 93 PHE A CA 1
ATOM 735 C C . PHE A 1 93 ? -9.826 9.477 21.566 1.00 90.31 93 PHE A C 1
ATOM 737 O O . PHE A 1 93 ? -9.419 9.461 20.409 1.00 90.31 93 PHE A O 1
ATOM 744 N N . GLU A 1 94 ? -10.485 10.514 22.088 1.00 86.75 94 GLU A N 1
ATOM 745 C CA . GLU A 1 94 ? -10.815 11.730 21.334 1.00 86.75 94 GLU A CA 1
ATOM 746 C C . GLU A 1 94 ? -9.550 12.430 20.808 1.00 86.75 94 GLU A C 1
ATOM 748 O O . GLU A 1 94 ? -9.445 12.730 19.617 1.00 86.75 94 GLU A O 1
ATOM 753 N N . GLU A 1 95 ? -8.544 12.609 21.671 1.00 86.81 95 GLU A N 1
ATOM 754 C CA . GLU A 1 95 ? -7.266 13.234 21.306 1.00 86.81 95 GLU A CA 1
ATOM 755 C C . GLU A 1 95 ? -6.548 12.462 20.185 1.00 86.81 95 GLU A C 1
ATOM 757 O O . GLU A 1 95 ? -6.037 13.059 19.235 1.00 86.81 95 GLU A O 1
ATOM 762 N N . ARG A 1 96 ? -6.523 11.124 20.253 1.00 82.81 96 ARG A N 1
ATOM 763 C CA . ARG A 1 96 ? -5.873 10.289 19.227 1.00 82.81 96 ARG A CA 1
ATOM 764 C C . ARG A 1 96 ? -6.695 10.177 17.952 1.00 82.81 96 ARG A C 1
ATOM 766 O O . ARG A 1 96 ? -6.117 10.133 16.867 1.00 82.81 96 ARG A O 1
ATOM 773 N N . MET A 1 97 ? -8.019 10.142 18.060 1.00 80.94 97 MET A N 1
ATOM 774 C CA . MET A 1 97 ? -8.924 10.060 16.917 1.00 80.94 97 MET A CA 1
ATOM 775 C C . MET A 1 97 ? -8.704 11.239 15.967 1.00 80.94 97 MET A C 1
ATOM 777 O O . MET A 1 97 ? -8.588 11.032 14.761 1.00 80.94 97 MET A O 1
ATOM 781 N N . GLN A 1 98 ? -8.533 12.449 16.504 1.00 73.44 98 GLN A N 1
ATOM 782 C CA . GLN A 1 98 ? -8.268 13.649 15.709 1.00 73.44 98 GLN A CA 1
ATOM 783 C C . GLN A 1 98 ? -6.925 13.602 14.951 1.00 73.44 98 GLN A C 1
ATOM 785 O O . GLN A 1 98 ? -6.782 14.212 13.891 1.00 73.44 98 GLN A O 1
ATOM 790 N N . VAL A 1 99 ? -5.934 12.869 15.468 1.00 70.62 99 VAL A N 1
ATOM 791 C CA . VAL A 1 99 ? -4.621 12.698 14.822 1.00 70.62 99 VAL A CA 1
ATOM 792 C C . VAL A 1 99 ? -4.658 11.604 13.754 1.00 70.62 99 VAL A C 1
ATOM 794 O O . VAL A 1 99 ? -4.069 11.769 12.687 1.00 70.62 99 VAL A O 1
ATOM 797 N N . VAL A 1 100 ? -5.337 10.489 14.032 1.00 67.56 100 VAL A N 1
ATOM 798 C CA . VAL A 1 100 ? -5.358 9.307 13.155 1.00 67.56 100 VAL A CA 1
ATOM 799 C C . VAL A 1 100 ? -6.338 9.480 11.995 1.00 67.56 100 VAL A C 1
ATOM 801 O O . VAL A 1 100 ? -6.035 9.092 10.871 1.00 67.56 100 VAL A O 1
ATOM 804 N N . LEU A 1 101 ? -7.492 10.102 12.240 1.00 66.31 101 LEU A N 1
ATOM 805 C CA . LEU A 1 101 ? -8.521 10.356 11.233 1.00 66.31 101 LEU A CA 1
ATOM 806 C C . LEU A 1 101 ? -8.411 11.778 10.677 1.00 66.31 101 LEU A C 1
ATOM 808 O O . LEU A 1 101 ? -9.415 12.473 10.537 1.00 66.31 101 LEU A O 1
ATOM 812 N N . GLN A 1 102 ? -7.198 12.220 10.331 1.00 70.94 102 GLN A N 1
ATOM 813 C CA . GLN A 1 102 ? -7.037 13.375 9.444 1.00 70.94 102 GLN A CA 1
ATOM 814 C C . GLN A 1 102 ? -7.520 12.973 8.045 1.00 70.94 102 GLN A C 1
ATOM 816 O O . GLN A 1 102 ? -6.728 12.637 7.164 1.00 70.94 102 GLN A O 1
ATOM 821 N N . THR A 1 103 ? -8.843 12.969 7.869 1.00 66.19 103 THR A N 1
ATOM 822 C CA . THR A 1 103 ? -9.560 12.592 6.644 1.00 66.19 103 THR A CA 1
ATOM 823 C C . THR A 1 103 ? -9.040 13.325 5.417 1.00 66.19 103 THR A C 1
ATOM 825 O O . THR A 1 103 ? -9.025 12.741 4.342 1.00 66.19 103 THR A O 1
ATOM 828 N N . ASP A 1 104 ? -8.524 14.541 5.591 1.00 72.19 104 ASP A N 1
ATOM 829 C CA . ASP A 1 104 ? -7.948 15.353 4.518 1.00 72.19 104 ASP A CA 1
ATOM 830 C C . ASP A 1 104 ? -6.677 14.731 3.923 1.00 72.19 104 ASP A C 1
ATOM 832 O O . ASP A 1 104 ? -6.430 14.832 2.730 1.00 72.19 104 ASP A O 1
ATOM 836 N N . LYS A 1 105 ? -5.853 14.050 4.729 1.00 71.38 105 LYS A N 1
ATOM 837 C CA . LYS A 1 105 ? -4.656 13.361 4.212 1.00 71.38 105 LYS A CA 1
ATOM 838 C C . LYS A 1 105 ? -5.004 12.033 3.558 1.00 71.38 105 LYS A C 1
ATOM 840 O O . LYS A 1 105 ? -4.352 11.630 2.602 1.00 71.38 105 LYS A O 1
ATOM 845 N N . ILE A 1 106 ? -6.036 11.366 4.071 1.00 73.44 106 ILE A N 1
ATOM 846 C CA . ILE A 1 106 ? -6.537 10.108 3.513 1.00 73.44 106 ILE A CA 1
ATOM 847 C C . ILE A 1 106 ? -7.217 10.366 2.163 1.00 73.44 106 ILE A C 1
ATOM 849 O O . ILE A 1 106 ? -7.050 9.574 1.242 1.00 73.44 106 ILE A O 1
ATOM 853 N N . SER A 1 107 ? -7.931 11.485 2.008 1.00 73.38 107 SER A N 1
ATOM 854 C CA . SER A 1 107 ? -8.565 11.848 0.737 1.00 73.38 107 SER A CA 1
ATOM 855 C C . SER A 1 107 ? -7.549 12.225 -0.346 1.00 73.38 107 SER A C 1
ATOM 857 O O . SER A 1 107 ? -7.764 11.889 -1.507 1.00 73.38 107 SER A O 1
ATOM 859 N N . ILE A 1 108 ? -6.421 12.843 0.025 1.00 84.94 108 ILE A N 1
ATOM 860 C CA . ILE A 1 108 ? -5.330 13.177 -0.908 1.00 84.94 108 ILE A CA 1
ATOM 861 C C . ILE A 1 108 ? -4.558 11.926 -1.364 1.00 84.94 108 ILE A C 1
ATOM 863 O O . ILE A 1 108 ? -4.007 11.917 -2.463 1.00 84.94 108 ILE A O 1
ATOM 867 N N . ALA A 1 109 ? -4.532 10.855 -0.565 1.00 85.56 109 ALA A N 1
ATOM 868 C CA . ALA A 1 109 ? -3.781 9.642 -0.896 1.00 85.56 109 ALA A CA 1
ATOM 869 C C . ALA A 1 109 ? -4.233 9.007 -2.225 1.00 85.56 109 ALA A C 1
ATOM 871 O O . ALA A 1 109 ? -3.387 8.610 -3.020 1.00 85.56 109 ALA A O 1
ATOM 872 N N . ALA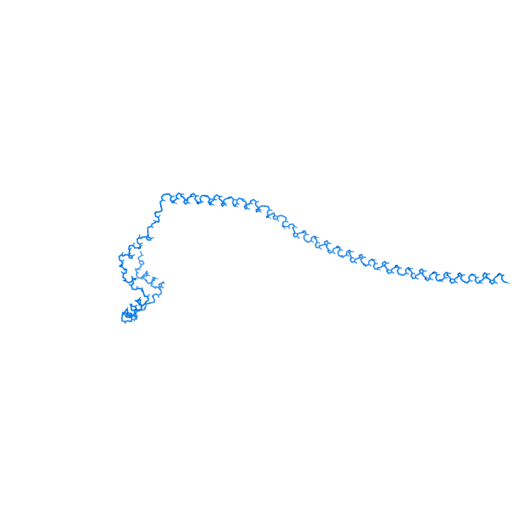 A 1 110 ? -5.541 8.989 -2.504 1.00 84.19 110 ALA A N 1
ATOM 873 C CA . ALA A 1 110 ? -6.077 8.460 -3.761 1.00 84.19 110 ALA A CA 1
ATOM 874 C C . ALA A 1 110 ? -5.684 9.317 -4.982 1.00 84.19 110 ALA A C 1
ATOM 876 O O . ALA A 1 110 ? -5.443 8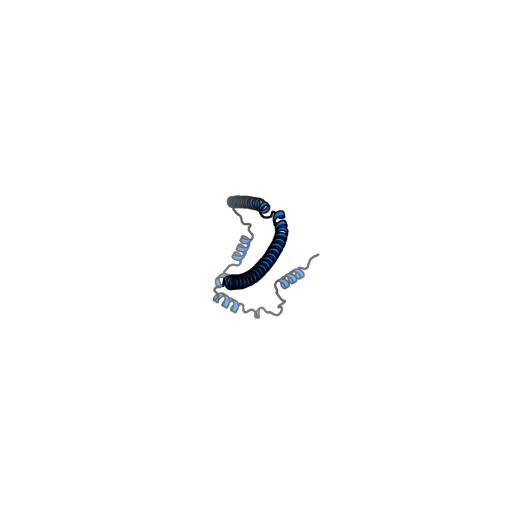.794 -6.067 1.00 84.19 110 ALA A O 1
ATOM 877 N N . GLU A 1 111 ? -5.592 10.640 -4.813 1.00 88.06 111 GLU A N 1
ATOM 878 C CA . GLU A 1 111 ? -5.119 11.537 -5.874 1.00 88.06 111 GLU A CA 1
ATOM 879 C C . GLU A 1 111 ? -3.618 11.346 -6.132 1.00 88.06 111 GLU A C 1
ATOM 881 O O . GLU A 1 111 ? -3.185 11.292 -7.282 1.00 88.06 111 GLU A O 1
ATOM 886 N N . GLN A 1 112 ? -2.824 11.193 -5.069 1.00 91.12 112 GLN A N 1
ATOM 887 C CA . GLN A 1 112 ? -1.389 10.919 -5.174 1.00 91.12 112 GLN A CA 1
ATOM 888 C C . GLN A 1 112 ? -1.102 9.562 -5.821 1.00 91.12 112 GLN A C 1
ATOM 890 O O . GLN A 1 112 ? -0.158 9.456 -6.599 1.00 91.12 112 GLN A O 1
ATOM 895 N N . GLU A 1 113 ? -1.914 8.546 -5.538 1.00 92.25 113 GLU A N 1
ATOM 896 C CA . GLU A 1 113 ? -1.823 7.231 -6.176 1.00 92.25 113 GLU A CA 1
ATOM 897 C C . GLU A 1 113 ? -2.018 7.337 -7.694 1.00 92.25 113 GLU A C 1
ATOM 899 O O . GLU A 1 113 ? -1.156 6.902 -8.454 1.00 92.25 113 GLU A O 1
ATOM 904 N N . ALA A 1 114 ? -3.061 8.039 -8.146 1.00 92.62 114 ALA A N 1
ATOM 905 C CA . ALA A 1 114 ? -3.291 8.264 -9.574 1.00 92.62 114 ALA A CA 1
ATOM 906 C C . ALA A 1 114 ? -2.156 9.064 -10.248 1.00 92.62 114 ALA A C 1
ATOM 908 O O . ALA A 1 114 ? -1.782 8.790 -11.390 1.00 92.62 114 ALA A O 1
ATOM 909 N N . GLN A 1 115 ? -1.582 10.053 -9.550 1.00 94.69 115 GLN A N 1
ATOM 910 C CA . GLN A 1 115 ? -0.424 10.802 -10.052 1.00 94.69 115 GLN A CA 1
ATOM 911 C C . GLN A 1 115 ? 0.827 9.921 -10.170 1.00 94.69 115 GLN A C 1
ATOM 913 O O . GLN A 1 115 ? 1.586 10.065 -11.130 1.00 94.69 115 GLN A O 1
ATOM 918 N N . LEU A 1 116 ? 1.041 9.007 -9.220 1.00 95.75 116 LEU A N 1
ATOM 919 C CA . LEU A 1 116 ? 2.154 8.059 -9.251 1.00 95.75 116 LEU A CA 1
ATOM 920 C C . LEU A 1 116 ? 2.010 7.055 -10.395 1.00 95.75 116 LEU A C 1
ATOM 922 O O . LEU A 1 116 ? 2.987 6.832 -11.103 1.00 95.75 116 LEU A O 1
ATOM 926 N N . GLU A 1 117 ? 0.811 6.521 -10.630 1.00 96.81 117 GLU A N 1
ATOM 927 C CA . GLU A 1 117 ? 0.548 5.626 -11.767 1.00 96.81 117 GLU A CA 1
ATOM 928 C C . GLU A 1 117 ? 0.819 6.316 -13.112 1.00 96.81 117 GLU A C 1
ATOM 930 O O . GLU A 1 117 ? 1.438 5.738 -14.008 1.00 96.81 117 GLU A O 1
ATOM 935 N N . ALA A 1 118 ? 0.399 7.578 -13.256 1.00 96.56 118 ALA A N 1
ATOM 936 C CA . ALA A 1 118 ? 0.675 8.358 -14.460 1.00 96.56 118 ALA A CA 1
ATOM 937 C C . ALA A 1 118 ? 2.184 8.577 -14.666 1.00 96.56 118 ALA A C 1
ATOM 939 O O . ALA A 1 118 ? 2.691 8.405 -15.776 1.00 96.56 118 ALA A O 1
ATOM 940 N N . LEU A 1 119 ? 2.910 8.910 -13.594 1.00 97.12 119 LEU A N 1
ATOM 941 C CA . LEU A 1 119 ? 4.358 9.100 -13.640 1.00 97.12 119 LEU A CA 1
ATOM 942 C C . LEU A 1 119 ? 5.097 7.796 -13.971 1.00 97.12 119 LEU A C 1
ATOM 944 O O . LEU A 1 119 ? 6.043 7.814 -14.756 1.00 97.12 119 LEU A O 1
ATOM 948 N N . GLU A 1 120 ? 4.671 6.670 -13.399 1.00 97.00 120 GLU A N 1
ATOM 949 C CA . GLU A 1 120 ? 5.232 5.349 -13.691 1.00 97.00 120 GLU A CA 1
ATOM 950 C C . GLU A 1 120 ? 5.074 5.003 -15.174 1.00 97.00 120 GLU A C 1
ATOM 952 O O . GLU A 1 120 ? 6.039 4.600 -15.827 1.00 97.00 120 GLU A O 1
ATOM 957 N N . LEU A 1 121 ? 3.882 5.234 -15.729 1.00 97.56 121 LEU A N 1
ATOM 958 C CA . LEU A 1 121 ? 3.605 5.000 -17.142 1.00 97.56 121 LEU A CA 1
ATOM 959 C C . LEU A 1 121 ? 4.505 5.852 -18.053 1.00 97.56 121 LEU A C 1
ATOM 961 O O . LEU A 1 121 ? 5.012 5.356 -19.062 1.00 97.56 121 LEU A O 1
ATOM 965 N N . ASP A 1 122 ? 4.722 7.119 -17.704 1.00 97.69 122 ASP A N 1
ATOM 966 C CA . ASP A 1 122 ? 5.580 8.020 -18.477 1.00 97.69 122 ASP A CA 1
ATOM 967 C C . ASP A 1 122 ? 7.062 7.633 -18.385 1.00 97.69 122 ASP A C 1
ATOM 969 O O . ASP A 1 122 ? 7.760 7.629 -19.403 1.00 97.69 122 ASP A O 1
ATOM 973 N N . ILE A 1 123 ? 7.539 7.229 -17.203 1.00 97.56 123 ILE A N 1
ATOM 974 C CA . ILE A 1 123 ? 8.897 6.693 -17.030 1.00 97.56 123 ILE A CA 1
ATOM 975 C C . ILE A 1 123 ? 9.083 5.441 -17.887 1.00 97.56 123 ILE A C 1
ATOM 977 O O . ILE A 1 123 ? 10.098 5.311 -18.574 1.00 97.56 123 ILE A O 1
ATOM 981 N N . GLN A 1 124 ? 8.103 4.537 -17.884 1.00 97.75 124 GLN A N 1
ATOM 982 C CA . GLN A 1 124 ? 8.174 3.298 -18.648 1.00 97.75 124 GLN A CA 1
ATOM 983 C C . GLN A 1 124 ? 8.243 3.568 -20.156 1.00 97.75 124 GLN A C 1
ATOM 985 O O . GLN A 1 124 ? 9.086 2.994 -20.846 1.00 97.75 124 GLN A O 1
ATOM 990 N N . LYS A 1 125 ? 7.425 4.499 -20.663 1.00 97.69 125 LYS A N 1
ATOM 991 C CA . LYS A 1 125 ? 7.492 4.940 -22.065 1.00 97.69 125 LYS A CA 1
ATOM 992 C C . LYS A 1 125 ? 8.848 5.544 -22.410 1.00 97.69 125 LYS A C 1
ATOM 994 O O . LYS A 1 125 ? 9.444 5.151 -23.409 1.00 97.69 125 LYS A O 1
ATOM 999 N N . GLY A 1 126 ? 9.354 6.456 -21.578 1.00 97.94 126 GLY A N 1
ATOM 1000 C CA . GLY A 1 126 ? 10.661 7.078 -21.796 1.00 97.94 126 GLY A CA 1
ATOM 1001 C C . GLY A 1 126 ? 11.798 6.052 -21.811 1.00 97.94 126 GLY A C 1
ATOM 1002 O O . GLY A 1 126 ? 12.723 6.148 -22.615 1.00 97.94 126 GLY A O 1
ATOM 1003 N N . LEU A 1 127 ? 11.706 5.023 -20.969 1.00 97.81 127 LEU A N 1
ATOM 1004 C CA . LEU A 1 127 ? 12.667 3.925 -20.924 1.00 97.81 127 LEU A CA 1
ATOM 1005 C C . LEU A 1 127 ? 12.619 3.058 -22.191 1.00 97.81 127 LEU A C 1
ATOM 1007 O O . LEU A 1 127 ? 13.669 2.668 -22.705 1.00 97.81 127 LEU A O 1
ATOM 1011 N N . ASP A 1 128 ? 11.431 2.775 -22.720 1.00 97.81 128 ASP A N 1
ATOM 1012 C CA . ASP A 1 128 ? 11.285 2.014 -23.962 1.00 97.81 128 ASP A CA 1
ATOM 1013 C C . ASP A 1 128 ? 11.739 2.817 -25.193 1.00 97.81 128 ASP A C 1
ATOM 1015 O O . ASP A 1 128 ? 12.410 2.274 -26.075 1.00 97.81 128 ASP A O 1
ATOM 1019 N N . GLU A 1 129 ? 11.473 4.124 -25.227 1.00 97.69 129 GLU A N 1
ATOM 1020 C CA . GLU A 1 129 ? 12.013 5.024 -26.251 1.00 97.69 129 GLU A CA 1
ATOM 1021 C C . GLU A 1 129 ? 13.540 5.095 -26.206 1.00 97.69 129 GLU A C 1
ATOM 1023 O O . GLU A 1 129 ? 14.191 5.012 -27.250 1.00 97.69 129 GLU A O 1
ATOM 1028 N N . TRP A 1 130 ? 14.120 5.194 -25.008 1.00 97.62 130 TRP A N 1
ATOM 1029 C CA . TRP A 1 130 ? 15.568 5.223 -24.838 1.00 97.62 130 TRP A CA 1
ATOM 1030 C C . TRP A 1 130 ? 16.222 3.926 -25.315 1.00 97.62 130 TRP A C 1
ATOM 1032 O O . TRP A 1 130 ? 17.190 3.979 -26.070 1.00 97.62 130 TRP A O 1
ATOM 1042 N N . LYS A 1 131 ? 15.656 2.761 -24.972 1.00 97.75 131 LYS A N 1
ATOM 1043 C CA . LYS A 1 131 ? 16.131 1.466 -25.491 1.00 97.75 131 LYS A CA 1
ATOM 1044 C C . LYS A 1 131 ? 16.106 1.417 -27.014 1.00 97.75 131 LYS A C 1
ATOM 1046 O O . LYS A 1 131 ? 17.067 0.951 -27.620 1.00 97.75 131 LYS A O 1
ATOM 1051 N N . ARG A 1 132 ? 15.016 1.889 -27.629 1.00 97.56 132 ARG A N 1
ATOM 1052 C CA . ARG A 1 132 ? 14.897 1.942 -29.090 1.00 97.56 132 ARG A CA 1
ATOM 1053 C C . ARG A 1 132 ? 15.988 2.825 -29.690 1.00 97.56 132 ARG A C 1
ATOM 1055 O O . ARG A 1 132 ? 16.671 2.388 -30.607 1.00 97.56 132 ARG A O 1
ATOM 1062 N N . TYR A 1 133 ? 16.203 4.013 -29.130 1.00 97.69 133 TYR A N 1
ATOM 1063 C CA . TYR A 1 133 ? 17.261 4.914 -29.580 1.00 97.69 133 TYR A CA 1
ATOM 1064 C C . TYR A 1 133 ? 18.659 4.295 -29.439 1.00 97.69 133 TYR A C 1
ATOM 1066 O O . TYR A 1 133 ? 19.490 4.425 -30.334 1.00 97.69 133 TYR A O 1
ATOM 1074 N N . THR A 1 134 ? 18.928 3.584 -28.342 1.00 97.44 134 THR A N 1
ATOM 1075 C CA . THR A 1 134 ? 20.201 2.878 -28.151 1.00 97.44 134 THR A CA 1
ATOM 1076 C C . THR A 1 134 ? 20.418 1.799 -29.210 1.00 97.44 134 THR A C 1
ATOM 1078 O O . THR A 1 134 ? 21.521 1.704 -29.740 1.00 97.44 134 THR A O 1
ATOM 1081 N N . LEU A 1 135 ? 19.381 1.029 -29.558 1.00 97.56 135 LEU A N 1
ATOM 1082 C CA . LEU A 1 135 ? 19.462 0.025 -30.625 1.00 97.56 135 LEU A CA 1
ATOM 1083 C C . LEU A 1 135 ? 19.729 0.664 -31.992 1.00 97.56 135 LEU A C 1
ATOM 1085 O O . LEU A 1 135 ? 20.632 0.224 -32.696 1.00 97.56 135 LEU A O 1
ATOM 1089 N N . GLU A 1 136 ? 19.000 1.730 -32.336 1.00 97.62 136 GLU A N 1
ATOM 1090 C CA . GLU A 1 136 ? 19.216 2.492 -33.577 1.00 97.62 136 GLU A CA 1
ATOM 1091 C C . GLU A 1 136 ? 20.660 3.033 -33.653 1.00 97.62 136 GLU A C 1
ATOM 1093 O O . GLU A 1 136 ? 21.298 3.011 -34.705 1.00 97.62 136 GLU A O 1
ATOM 1098 N N . LEU A 1 137 ? 21.218 3.477 -32.522 1.00 97.69 137 LEU A N 1
ATOM 1099 C CA . LEU A 1 137 ? 22.589 3.979 -32.445 1.00 97.69 137 LEU A CA 1
ATOM 1100 C C . LEU A 1 137 ? 23.637 2.864 -32.584 1.00 97.69 137 LEU A C 1
ATOM 1102 O O . LEU A 1 137 ? 24.686 3.078 -33.197 1.00 97.69 137 LEU A O 1
ATOM 1106 N N . GLU A 1 138 ? 23.379 1.679 -32.031 1.00 97.38 138 GLU A N 1
ATOM 1107 C CA . GLU A 1 138 ? 24.232 0.502 -32.220 1.00 97.38 138 GLU A CA 1
ATOM 1108 C C . GLU A 1 138 ? 24.219 0.016 -33.672 1.00 97.38 138 GLU A C 1
ATOM 1110 O O . GLU A 1 138 ? 25.282 -0.286 -34.218 1.00 97.38 138 GLU A O 1
ATOM 1115 N N . GLU A 1 139 ? 23.051 0.003 -34.313 1.00 97.88 139 GLU A N 1
ATOM 1116 C CA . GLU A 1 139 ? 22.901 -0.321 -35.733 1.00 97.88 139 GLU A CA 1
ATOM 1117 C C . GLU A 1 139 ? 23.683 0.666 -36.604 1.00 97.88 139 GLU A C 1
ATOM 1119 O O . GLU A 1 139 ? 24.569 0.257 -37.358 1.00 97.88 139 GLU A O 1
ATOM 1124 N N . PHE A 1 140 ? 23.475 1.970 -36.398 1.00 97.81 140 PHE A N 1
ATOM 1125 C CA . PHE A 1 140 ? 24.231 3.013 -37.091 1.00 97.81 140 PHE A CA 1
ATOM 1126 C C . PHE A 1 140 ? 25.746 2.860 -36.896 1.00 97.81 140 PHE A C 1
ATOM 1128 O O . PHE A 1 140 ? 26.532 3.010 -37.834 1.00 97.81 140 PHE A O 1
ATOM 1135 N N . LYS A 1 141 ? 26.187 2.534 -35.676 1.00 97.75 141 LYS A N 1
ATOM 1136 C CA . LYS A 1 141 ? 27.602 2.294 -35.379 1.00 97.75 141 LYS A CA 1
ATOM 1137 C C . LYS A 1 141 ? 28.145 1.103 -36.173 1.00 97.75 141 LYS A C 1
ATOM 1139 O O . LYS A 1 141 ? 29.264 1.188 -36.679 1.00 97.75 141 LYS A O 1
ATOM 1144 N N . MET A 1 142 ? 27.390 0.009 -36.286 1.00 97.56 142 MET A N 1
ATOM 1145 C CA . MET A 1 142 ? 27.792 -1.153 -37.085 1.00 97.56 142 MET A CA 1
ATOM 1146 C C . MET A 1 142 ? 27.912 -0.808 -38.572 1.00 97.56 142 MET A C 1
ATOM 1148 O O . MET A 1 142 ? 28.925 -1.143 -39.191 1.00 97.56 142 MET A O 1
ATOM 1152 N N . GLU A 1 143 ? 26.934 -0.091 -39.127 1.00 97.56 143 GLU A N 1
ATOM 1153 C CA . GLU A 1 143 ? 26.971 0.376 -40.517 1.00 97.56 143 GLU A CA 1
ATOM 1154 C C . GLU A 1 143 ? 28.180 1.280 -40.774 1.00 97.56 143 GLU A C 1
ATOM 1156 O O . GLU A 1 143 ? 28.931 1.071 -41.729 1.00 97.56 143 GLU A O 1
ATOM 1161 N N . TYR A 1 144 ? 28.427 2.238 -39.877 1.00 97.50 144 TYR A N 1
ATOM 1162 C CA . TYR A 1 144 ? 29.578 3.131 -39.959 1.00 97.50 144 TYR A CA 1
ATOM 1163 C C . TYR A 1 144 ? 30.899 2.353 -40.002 1.00 97.50 144 TYR A C 1
ATOM 1165 O O . TYR A 1 144 ? 31.732 2.605 -40.874 1.00 97.50 144 TYR A O 1
ATOM 1173 N N . PHE A 1 145 ? 31.094 1.376 -39.108 1.00 97.69 145 PHE A N 1
ATOM 1174 C CA . PHE A 1 145 ? 32.311 0.559 -39.120 1.00 97.69 145 PHE A CA 1
ATOM 1175 C C . PHE A 1 145 ? 32.448 -0.283 -40.391 1.00 97.69 145 PHE A C 1
ATOM 1177 O O . PHE A 1 145 ? 33.562 -0.423 -40.893 1.00 97.69 145 PHE A O 1
ATOM 1184 N N . SER A 1 146 ? 31.347 -0.795 -40.944 1.00 97.69 146 SER A N 1
ATOM 1185 C CA . SER A 1 146 ? 31.365 -1.527 -42.216 1.00 97.69 146 SER A CA 1
ATOM 1186 C C . SER A 1 146 ? 31.803 -0.640 -43.389 1.00 97.69 146 SER A C 1
ATOM 1188 O O . SER A 1 146 ? 32.648 -1.046 -44.195 1.00 97.69 146 SER A O 1
ATOM 1190 N N . ILE A 1 147 ? 31.297 0.596 -43.455 1.00 97.75 147 ILE A N 1
ATOM 1191 C CA . ILE A 1 147 ? 31.685 1.572 -44.481 1.00 97.75 147 ILE A CA 1
ATOM 1192 C C . ILE A 1 147 ? 33.161 1.949 -44.335 1.00 97.75 147 ILE A C 1
ATOM 1194 O O . ILE A 1 147 ? 33.894 1.954 -45.323 1.00 97.75 147 ILE A O 1
ATOM 1198 N N . VAL A 1 148 ? 33.614 2.239 -43.111 1.00 97.44 148 VAL A N 1
ATOM 1199 C CA . VAL A 1 148 ? 35.017 2.590 -42.848 1.00 97.44 148 VAL A CA 1
ATOM 1200 C C . VAL A 1 148 ? 35.953 1.445 -43.233 1.00 97.44 148 VAL A C 1
ATOM 1202 O O . VAL A 1 148 ? 36.959 1.703 -43.887 1.00 97.44 148 VAL A O 1
ATOM 1205 N N . ALA A 1 149 ? 35.612 0.198 -42.900 1.00 97.00 149 ALA A N 1
ATOM 1206 C CA . ALA A 1 149 ? 36.407 -0.967 -43.289 1.00 97.00 149 ALA A CA 1
ATOM 1207 C C . ALA A 1 149 ? 36.504 -1.109 -44.819 1.00 97.00 149 ALA A C 1
ATOM 1209 O O . ALA A 1 149 ? 37.594 -1.295 -45.353 1.00 97.00 149 ALA A O 1
ATOM 1210 N N . SER A 1 150 ? 35.386 -0.9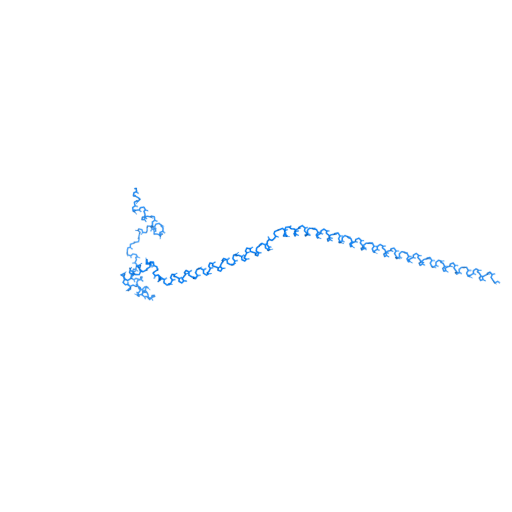27 -45.528 1.00 96.94 150 SER A N 1
ATOM 1211 C CA . SER A 1 150 ? 35.352 -0.985 -46.998 1.00 96.94 150 SER A CA 1
ATOM 1212 C C . SER A 1 150 ? 36.182 0.134 -47.642 1.00 96.94 150 SER A C 1
ATOM 1214 O O . SER A 1 150 ? 36.859 -0.074 -48.646 1.00 96.94 150 SER A O 1
ATOM 1216 N N . LEU A 1 151 ? 36.151 1.341 -47.063 1.00 97.12 151 LEU A N 1
ATOM 1217 C CA . LEU A 1 151 ? 36.978 2.462 -47.515 1.00 97.12 151 LEU A CA 1
ATOM 1218 C C . LEU A 1 151 ? 38.466 2.210 -47.265 1.00 97.12 151 LEU A C 1
ATOM 1220 O O . LEU A 1 151 ? 39.274 2.518 -48.135 1.00 97.12 151 LEU A O 1
ATOM 1224 N N . GLN A 1 152 ? 38.826 1.649 -46.109 1.00 96.69 152 GLN A N 1
ATOM 1225 C CA . GLN A 1 152 ? 40.210 1.286 -45.794 1.00 96.69 152 GLN A CA 1
ATOM 1226 C C . GLN A 1 152 ? 40.752 0.256 -46.785 1.00 96.69 152 GLN A C 1
ATOM 1228 O O . GLN A 1 152 ? 41.814 0.482 -47.356 1.00 96.69 152 GLN A O 1
ATOM 1233 N N . GLU A 1 153 ? 39.991 -0.803 -47.070 1.00 96.81 153 GLU A N 1
ATOM 1234 C CA . GLU A 1 153 ? 40.364 -1.807 -48.073 1.00 96.81 153 GLU A CA 1
ATOM 1235 C C . GLU A 1 153 ? 40.592 -1.163 -49.448 1.00 96.81 153 GLU A C 1
ATOM 1237 O O . GLU A 1 153 ? 41.609 -1.404 -50.098 1.00 96.81 153 GLU A O 1
ATOM 1242 N N . ARG A 1 154 ? 39.699 -0.257 -49.863 1.00 96.44 154 ARG A N 1
ATOM 1243 C CA . ARG A 1 154 ? 39.821 0.459 -51.139 1.00 96.44 154 ARG A CA 1
ATOM 1244 C C . ARG A 1 154 ? 41.056 1.361 -51.205 1.00 96.44 154 ARG A C 1
ATOM 1246 O O . ARG A 1 154 ? 41.687 1.458 -52.255 1.00 96.44 154 ARG A O 1
ATOM 1253 N N . VAL A 1 155 ? 41.388 2.042 -50.108 1.00 97.12 155 VAL A N 1
ATOM 1254 C CA . VAL A 1 155 ? 42.597 2.874 -50.015 1.00 97.12 155 VAL A CA 1
ATOM 1255 C C . VAL A 1 155 ? 43.846 2.000 -50.098 1.00 97.12 155 VAL A C 1
ATOM 1257 O O . VAL A 1 155 ? 44.743 2.314 -50.872 1.00 97.12 155 VAL A O 1
ATOM 1260 N N . GLU A 1 156 ? 43.876 0.866 -49.395 1.00 96.81 156 GLU A N 1
ATOM 1261 C CA . GLU A 1 156 ? 44.990 -0.086 -49.472 1.00 96.81 156 GLU A CA 1
ATOM 1262 C C . GLU A 1 156 ? 45.172 -0.675 -50.880 1.00 96.81 156 GLU A C 1
ATOM 1264 O O . GLU A 1 156 ? 46.301 -0.890 -51.324 1.00 96.81 156 GLU A O 1
ATOM 1269 N N . GLU A 1 157 ? 44.081 -0.950 -51.602 1.00 96.25 157 GLU A N 1
ATOM 1270 C CA . GLU A 1 157 ? 44.140 -1.354 -53.012 1.00 96.25 157 GLU A CA 1
ATOM 1271 C C . GLU A 1 157 ? 44.774 -0.269 -53.888 1.00 96.25 157 GLU A C 1
ATOM 1273 O O . GLU A 1 157 ? 45.631 -0.578 -54.720 1.00 96.25 157 GLU A O 1
ATOM 1278 N N . PHE A 1 158 ? 44.376 0.994 -53.709 1.00 95.94 158 PHE A N 1
ATOM 1279 C CA . PHE A 1 158 ? 44.941 2.103 -54.474 1.00 95.94 158 PHE A CA 1
ATOM 1280 C C . PHE A 1 158 ? 46.415 2.342 -54.146 1.00 95.94 158 PHE A C 1
ATOM 1282 O O . PHE A 1 158 ? 47.201 2.497 -55.079 1.00 95.94 158 PHE A O 1
ATOM 1289 N N . ASP A 1 159 ? 46.820 2.277 -52.878 1.00 95.81 159 ASP A N 1
ATOM 1290 C CA . ASP A 1 159 ? 48.231 2.385 -52.484 1.00 95.81 159 ASP A CA 1
ATOM 1291 C C . ASP A 1 159 ? 49.084 1.278 -53.125 1.00 95.81 159 ASP A C 1
ATOM 1293 O O . ASP A 1 159 ? 50.178 1.538 -53.632 1.00 95.81 159 ASP A O 1
ATOM 1297 N N . LYS A 1 160 ? 48.574 0.039 -53.198 1.00 94.94 160 LYS A N 1
ATOM 1298 C CA . LYS A 1 160 ? 49.251 -1.064 -53.911 1.00 94.94 160 LYS A CA 1
ATOM 1299 C C . LYS A 1 160 ? 49.384 -0.799 -55.413 1.00 94.94 160 LYS A C 1
ATOM 1301 O O . LYS A 1 160 ? 50.406 -1.138 -56.002 1.00 94.94 160 LYS A O 1
ATOM 1306 N N . MET A 1 161 ? 48.370 -0.208 -56.047 1.00 93.88 161 MET A N 1
ATOM 1307 C CA . MET A 1 161 ? 48.448 0.154 -57.468 1.00 93.88 161 MET A CA 1
ATOM 1308 C C . MET A 1 161 ? 49.441 1.293 -57.713 1.00 93.88 161 MET A C 1
ATOM 1310 O O . MET A 1 161 ? 50.211 1.222 -58.666 1.00 93.88 161 MET A O 1
ATOM 1314 N N . VAL A 1 162 ? 49.442 2.323 -56.862 1.00 93.81 162 VAL A N 1
ATOM 1315 C CA . VAL A 1 162 ? 50.359 3.466 -56.977 1.00 93.81 162 VAL A CA 1
ATOM 1316 C C . VAL A 1 162 ? 51.802 3.004 -56.817 1.00 93.81 162 VAL A C 1
ATOM 1318 O O . VAL A 1 162 ? 52.614 3.266 -57.696 1.00 93.81 162 VAL A O 1
ATOM 1321 N N . THR A 1 163 ? 52.100 2.238 -55.767 1.00 93.38 163 THR A N 1
ATOM 1322 C CA . THR A 1 163 ? 53.449 1.694 -55.533 1.00 93.38 163 THR A CA 1
ATOM 1323 C C . THR A 1 163 ? 53.940 0.802 -56.677 1.00 93.38 163 THR A C 1
ATOM 1325 O O . THR A 1 163 ? 55.116 0.855 -57.029 1.00 93.38 163 THR A O 1
ATOM 1328 N N . ALA A 1 164 ? 53.058 0.015 -57.302 1.00 90.81 164 ALA A N 1
ATOM 1329 C CA . ALA A 1 164 ? 53.407 -0.772 -58.485 1.00 90.81 164 ALA A CA 1
ATOM 1330 C C . ALA A 1 164 ? 53.745 0.113 -59.700 1.00 90.81 164 ALA A C 1
ATOM 1332 O O . ALA A 1 164 ? 54.747 -0.126 -60.367 1.00 90.81 164 ALA A O 1
ATOM 1333 N N . ILE A 1 165 ? 52.948 1.157 -59.960 1.00 90.44 165 ILE A N 1
ATOM 1334 C CA . ILE A 1 165 ? 53.198 2.114 -61.051 1.00 90.44 165 ILE A CA 1
ATOM 1335 C C . ILE A 1 165 ? 54.503 2.885 -60.819 1.00 90.44 165 ILE A C 1
ATOM 1337 O O . ILE A 1 165 ? 55.272 3.078 -61.758 1.00 90.44 165 ILE A O 1
ATOM 1341 N N . GLU A 1 166 ? 54.760 3.325 -59.586 1.00 88.88 166 GLU A N 1
ATOM 1342 C CA . GLU A 1 166 ? 56.003 4.008 -59.220 1.00 88.88 166 GLU A CA 1
ATOM 1343 C C . GLU A 1 166 ? 57.212 3.100 -59.472 1.00 88.88 166 GLU A C 1
ATOM 1345 O O . GLU A 1 166 ? 58.163 3.525 -60.128 1.00 88.88 166 GLU A O 1
ATOM 1350 N N . HIS A 1 167 ? 57.136 1.827 -59.067 1.00 81.38 167 HIS A N 1
ATOM 1351 C CA . HIS A 1 167 ? 58.219 0.871 -59.286 1.00 81.38 167 HIS A CA 1
ATOM 1352 C C . HIS A 1 167 ? 58.477 0.581 -60.776 1.00 81.38 167 HIS A C 1
ATOM 1354 O O . HIS A 1 167 ? 59.638 0.529 -61.184 1.00 81.38 167 HIS A O 1
ATOM 1360 N N . ASP A 1 168 ? 57.423 0.447 -61.587 1.00 77.75 168 ASP A N 1
ATOM 1361 C CA . ASP A 1 168 ? 57.529 0.258 -63.041 1.00 77.75 168 ASP A CA 1
ATOM 1362 C C . ASP A 1 168 ? 58.054 1.513 -63.765 1.00 77.75 168 ASP A C 1
ATOM 1364 O O . ASP A 1 168 ? 58.607 1.409 -64.857 1.00 77.75 168 ASP A O 1
ATOM 1368 N N . SER A 1 169 ? 57.887 2.705 -63.180 1.00 71.88 169 SER A N 1
ATOM 1369 C CA . SER A 1 169 ? 58.388 3.967 -63.746 1.00 71.88 169 SER A CA 1
ATOM 1370 C C . SER A 1 169 ? 59.870 4.240 -63.455 1.00 71.88 169 SER A C 1
ATOM 1372 O O . SER A 1 169 ? 60.496 5.033 -64.160 1.00 71.88 169 SER A O 1
ATOM 1374 N N . GLU A 1 170 ? 60.427 3.594 -62.425 1.00 62.50 170 GLU A N 1
ATOM 1375 C CA . GLU A 1 170 ? 61.832 3.712 -62.011 1.00 62.50 170 GLU A CA 1
ATOM 1376 C C . GLU A 1 170 ? 62.754 2.633 -62.626 1.00 62.50 170 GLU A C 1
ATOM 1378 O O . GLU A 1 170 ? 63.976 2.727 -62.474 1.00 62.50 170 GLU A O 1
ATOM 1383 N N . ALA A 1 171 ? 62.192 1.630 -63.316 1.00 51.84 171 ALA A N 1
ATOM 1384 C CA . ALA A 1 171 ? 62.901 0.538 -64.002 1.00 51.84 171 ALA A CA 1
ATOM 1385 C C . ALA A 1 171 ? 63.153 0.826 -65.495 1.00 51.84 171 ALA A C 1
ATOM 1387 O O . ALA A 1 171 ? 64.234 0.419 -65.990 1.00 51.84 171 ALA A O 1
#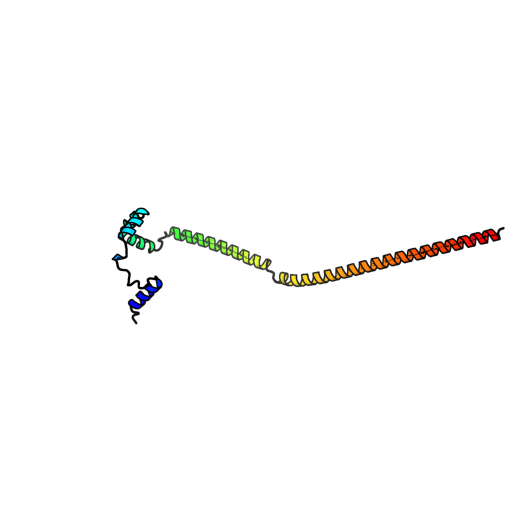

Radius of gyration: 54.17 Å; chains: 1; bounding box: 128×61×119 Å

Secondary structure (DSSP, 8-state):
----HHHHHHHHHHHTT----TT--GGG--HHHHHHHHHHTTTHHHHTS-HHHHHHHHHHHTS-----HHHHHHHHHHHHHHHHHHHHHHHHHHHHHHHHT-HHHHHHHHHHHHHHHHHHHHHHHHHHHHHHHHHHHHHHHHHHHHHHHHHHHHHHHHHHHHHHHHHHHH-

pLDDT: mean 81.15, std 15.08, range [45.84, 97.94]